Protein AF-W3ARI9-F1 (afdb_monomer_lite)

Structure (mmCIF, N/CA/C/O backbone):
data_AF-W3ARI9-F1
#
_entry.id   AF-W3ARI9-F1
#
loop_
_atom_site.group_PDB
_atom_site.id
_atom_site.type_symbol
_atom_site.label_atom_id
_atom_site.label_alt_id
_atom_site.label_comp_id
_atom_site.label_asym_id
_atom_site.label_entity_id
_atom_site.label_seq_id
_atom_site.pdbx_PDB_ins_code
_atom_site.Cartn_x
_atom_site.Cartn_y
_atom_site.Cartn_z
_atom_site.occupancy
_atom_site.B_iso_or_equiv
_atom_site.auth_seq_id
_atom_site.auth_comp_id
_atom_site.auth_asym_id
_atom_site.auth_atom_id
_atom_site.pdbx_PDB_model_num
ATOM 1 N N . MET A 1 1 ? -48.724 -21.964 29.833 1.00 49.19 1 MET A N 1
ATOM 2 C CA . MET A 1 1 ? -47.305 -21.614 29.591 1.00 49.19 1 MET A CA 1
ATOM 3 C C . MET A 1 1 ? -47.203 -20.133 29.260 1.00 49.19 1 MET A C 1
ATOM 5 O O . MET A 1 1 ? -47.644 -19.737 28.193 1.00 49.19 1 MET A O 1
ATOM 9 N N . GLY A 1 2 ? -46.684 -19.310 30.174 1.00 55.81 2 GLY A N 1
ATOM 10 C CA . GLY A 1 2 ? -46.464 -17.883 29.922 1.00 55.81 2 GLY A CA 1
ATOM 11 C C . GLY A 1 2 ? -44.997 -17.626 29.600 1.00 55.81 2 GLY A C 1
ATOM 12 O O . GLY A 1 2 ? -44.154 -17.733 30.485 1.00 55.81 2 GLY A O 1
ATOM 13 N N . LYS A 1 3 ? -44.682 -17.303 28.343 1.00 65.50 3 LYS A N 1
ATOM 14 C CA . LYS A 1 3 ? -43.374 -16.738 27.993 1.00 65.50 3 LYS A CA 1
ATOM 15 C C . LYS A 1 3 ? -43.346 -15.305 28.531 1.00 65.50 3 LYS A C 1
ATOM 17 O O . LYS A 1 3 ? -44.094 -14.465 28.040 1.00 65.50 3 LYS A O 1
ATOM 22 N N . LYS A 1 4 ? -42.531 -15.036 29.556 1.00 73.44 4 LYS A N 1
ATOM 23 C CA . LYS A 1 4 ? -42.250 -13.662 29.994 1.00 73.44 4 LYS A CA 1
ATOM 24 C C . LYS A 1 4 ? -41.503 -12.957 28.860 1.00 73.44 4 LYS A C 1
ATOM 26 O O . LYS A 1 4 ? -40.429 -13.405 28.467 1.00 73.44 4 LYS A O 1
ATOM 31 N N . GLY A 1 5 ? -42.122 -11.926 28.291 1.00 75.12 5 GLY A N 1
ATOM 32 C CA . GLY A 1 5 ? -41.474 -11.026 27.342 1.00 75.12 5 GLY A CA 1
ATOM 33 C C . GLY A 1 5 ? -40.482 -10.109 28.055 1.00 75.12 5 GLY A C 1
ATOM 34 O O . GLY A 1 5 ? -40.608 -9.871 29.255 1.00 75.12 5 GLY A O 1
ATOM 35 N N . PHE A 1 6 ? -39.502 -9.617 27.305 1.00 83.31 6 PHE A N 1
ATOM 36 C CA . PHE A 1 6 ? -38.506 -8.659 27.777 1.00 83.31 6 PHE A CA 1
ATOM 37 C C . PHE A 1 6 ? -39.183 -7.327 28.133 1.00 83.31 6 PHE A C 1
ATOM 39 O O . PHE A 1 6 ? -40.011 -6.836 27.360 1.00 83.31 6 PHE A O 1
ATOM 46 N N . THR A 1 7 ? -38.876 -6.747 29.293 1.00 90.44 7 THR A N 1
ATOM 47 C CA . THR A 1 7 ? -39.450 -5.457 29.693 1.00 90.44 7 THR A CA 1
ATOM 48 C C . THR A 1 7 ? -38.705 -4.299 29.028 1.00 90.44 7 THR A C 1
ATOM 50 O O . THR A 1 7 ? -37.516 -4.374 28.719 1.00 90.44 7 THR A O 1
ATOM 53 N N . VAL A 1 8 ? -39.399 -3.180 28.814 1.00 88.44 8 VAL A N 1
ATOM 54 C CA . VAL A 1 8 ? -38.801 -1.977 28.208 1.00 88.44 8 VAL A CA 1
ATOM 55 C C . VAL A 1 8 ? -37.647 -1.436 29.062 1.00 88.44 8 VAL A C 1
ATOM 57 O O . VAL A 1 8 ? -36.632 -1.014 28.518 1.00 88.44 8 VAL A O 1
ATOM 60 N N . GLY A 1 9 ? -37.756 -1.500 30.394 1.00 91.38 9 GLY A N 1
ATOM 61 C CA . GLY A 1 9 ? -36.693 -1.065 31.307 1.00 91.38 9 GLY A CA 1
ATOM 62 C C . GLY A 1 9 ? -35.415 -1.899 31.189 1.00 91.38 9 GLY A C 1
ATOM 63 O O . GLY A 1 9 ? -34.321 -1.337 31.160 1.00 91.38 9 GLY A O 1
ATOM 64 N N . GLU A 1 10 ? -35.550 -3.221 31.040 1.00 90.19 10 GLU A N 1
ATOM 65 C CA . GLU A 1 10 ? -34.415 -4.123 30.795 1.00 90.19 10 GLU A CA 1
ATOM 66 C C . GLU A 1 10 ? -33.718 -3.800 29.466 1.00 90.19 10 GLU A C 1
ATOM 68 O O . GLU A 1 10 ? -32.495 -3.864 29.379 1.00 90.19 10 GLU A O 1
ATOM 73 N N . LEU A 1 11 ? -34.463 -3.377 28.441 1.00 91.31 11 LEU A N 1
ATOM 74 C CA . LEU A 1 11 ? -33.874 -2.985 27.159 1.00 91.31 11 LEU A CA 1
ATOM 75 C C . LEU A 1 11 ? -33.157 -1.643 27.215 1.00 91.31 11 LEU A C 1
ATOM 77 O O . LEU A 1 11 ? -32.077 -1.498 26.644 1.00 91.31 11 LEU A O 1
ATOM 81 N N . LEU A 1 12 ? -33.727 -0.671 27.920 1.00 93.50 12 LEU A N 1
ATOM 82 C CA . LEU A 1 12 ? -33.168 0.675 27.988 1.00 93.50 12 LEU A CA 1
ATOM 83 C C . LEU A 1 12 ? -31.794 0.701 28.659 1.00 93.50 12 LEU A C 1
ATOM 85 O O . LEU A 1 12 ? -30.881 1.347 28.145 1.00 93.50 12 LEU A O 1
ATOM 89 N N . ILE A 1 13 ? -31.617 -0.034 29.760 1.00 93.88 13 ILE A N 1
ATOM 90 C CA . ILE A 1 13 ? -30.316 -0.089 30.438 1.00 93.88 13 ILE A CA 1
ATOM 91 C C . ILE A 1 13 ? -29.254 -0.777 29.569 1.00 93.88 13 ILE A C 1
ATOM 93 O O . ILE A 1 13 ? -28.108 -0.333 29.525 1.00 93.88 13 ILE A O 1
ATOM 97 N N . VAL A 1 14 ? -29.638 -1.807 28.810 1.00 94.69 14 VAL A N 1
ATOM 98 C CA . VAL A 1 14 ? -28.731 -2.517 27.897 1.00 94.69 14 VAL A CA 1
ATOM 99 C C . VAL A 1 14 ? -28.260 -1.593 26.776 1.00 94.69 14 VAL A C 1
ATOM 101 O O . VAL A 1 14 ? -27.059 -1.498 26.526 1.00 94.69 14 VAL A O 1
ATOM 104 N N . VAL A 1 15 ? -29.178 -0.863 26.137 1.00 95.12 15 VAL A N 1
ATOM 105 C CA . VAL A 1 15 ? -28.827 0.095 25.076 1.00 95.12 15 VAL A CA 1
ATOM 106 C C . VAL A 1 15 ? -27.947 1.221 25.620 1.00 95.12 15 VAL A C 1
ATOM 108 O O . VAL A 1 15 ? -26.981 1.605 24.960 1.00 95.12 15 VAL A O 1
ATOM 111 N N . ALA A 1 16 ? -28.217 1.707 26.836 1.00 96.25 16 ALA A N 1
ATOM 112 C CA . ALA A 1 16 ? -27.392 2.726 27.481 1.00 96.25 16 ALA A CA 1
ATOM 113 C C . ALA A 1 16 ? -25.943 2.248 27.694 1.00 96.25 16 ALA A C 1
ATOM 115 O O . ALA A 1 16 ? -25.002 2.959 27.340 1.00 96.25 16 ALA A O 1
ATOM 116 N N . ILE A 1 17 ? -25.749 1.026 28.203 1.00 97.06 17 ILE A N 1
ATOM 117 C CA . ILE A 1 17 ? -24.411 0.449 28.412 1.00 97.06 17 ILE A CA 1
ATOM 118 C C . ILE A 1 17 ? -23.695 0.223 27.072 1.00 97.06 17 ILE A C 1
ATOM 120 O O . ILE A 1 17 ? -22.527 0.592 26.931 1.00 97.06 17 ILE A O 1
ATOM 124 N N . ILE A 1 18 ? -24.386 -0.321 26.062 1.00 96.81 18 ILE A N 1
ATOM 125 C CA . ILE A 1 18 ? -23.820 -0.504 24.715 1.00 96.81 18 ILE A CA 1
ATOM 126 C C . ILE A 1 18 ? -23.390 0.846 24.125 1.00 96.81 18 ILE A C 1
ATOM 128 O O . ILE A 1 18 ? -22.310 0.934 23.545 1.00 96.81 18 ILE A O 1
ATOM 132 N N . GLY A 1 19 ? -24.177 1.908 24.319 1.00 97.44 19 GLY A N 1
ATOM 133 C CA . GLY A 1 19 ? -23.841 3.257 23.860 1.00 97.44 19 GLY A CA 1
ATOM 134 C C . GLY A 1 19 ? -22.501 3.760 24.407 1.00 97.44 19 GLY A C 1
ATOM 135 O O . GLY A 1 19 ? -21.667 4.248 23.642 1.00 97.44 19 GLY A O 1
ATOM 136 N N . VAL A 1 20 ? -22.249 3.570 25.707 1.00 96.94 20 VAL A N 1
ATOM 137 C CA . VAL A 1 20 ? -20.973 3.950 26.344 1.00 96.94 20 VAL A CA 1
ATOM 138 C C . VAL A 1 20 ? -19.806 3.144 25.766 1.00 96.94 20 VAL A C 1
ATOM 140 O O . VAL A 1 20 ? -18.775 3.716 25.407 1.00 96.94 20 VAL A O 1
ATOM 143 N N . LEU A 1 21 ? -19.973 1.826 25.613 1.00 97.38 21 LEU A N 1
ATOM 144 C CA . LEU A 1 21 ? -18.932 0.955 25.056 1.00 97.38 21 LEU A CA 1
ATOM 145 C C . LEU A 1 21 ? -18.595 1.319 23.604 1.00 97.38 21 LEU A C 1
ATOM 147 O O . LEU A 1 21 ? -17.419 1.401 23.236 1.00 97.38 21 LEU A O 1
ATOM 151 N N . VAL A 1 22 ? -19.612 1.576 22.780 1.00 96.94 22 VAL A N 1
ATOM 152 C CA . VAL A 1 22 ? -19.450 1.959 21.371 1.00 96.94 22 VAL A CA 1
ATOM 153 C C . VAL A 1 22 ? -18.735 3.307 21.245 1.00 96.94 22 VAL A C 1
ATOM 155 O O . VAL A 1 22 ? -17.838 3.436 20.409 1.00 96.94 22 VAL A O 1
ATOM 158 N N . SER A 1 23 ? -19.054 4.275 22.113 1.00 96.62 23 SER A N 1
ATOM 159 C CA . SER A 1 23 ? -18.421 5.602 22.120 1.00 96.62 23 SER A CA 1
ATOM 160 C C . SER A 1 23 ? -16.899 5.539 22.278 1.00 96.62 23 SER A C 1
ATOM 162 O O . SER A 1 23 ? -16.187 6.324 21.654 1.00 96.62 23 SER A O 1
ATOM 164 N N . VAL A 1 24 ? -16.385 4.614 23.096 1.00 96.25 24 VAL A N 1
ATOM 165 C CA . VAL A 1 24 ? -14.934 4.419 23.275 1.00 96.25 24 VAL A CA 1
ATOM 166 C C . VAL A 1 24 ? -14.351 3.531 22.172 1.00 96.25 24 VAL A C 1
ATOM 168 O O . VAL A 1 24 ? -13.239 3.764 21.698 1.00 96.25 24 VAL A O 1
ATOM 171 N N . SER A 1 25 ? -15.104 2.528 21.719 1.00 96.69 25 SER A N 1
ATOM 172 C CA . SER A 1 25 ? -14.604 1.513 20.785 1.00 96.69 25 SER A CA 1
ATOM 173 C C . SER A 1 25 ? -14.378 2.047 19.367 1.00 96.69 25 SER A C 1
ATOM 175 O O . SER A 1 25 ? -13.370 1.710 18.746 1.00 96.69 25 SER A O 1
ATOM 177 N N . ILE A 1 26 ? -15.267 2.902 18.848 1.00 96.25 26 ILE A N 1
ATOM 178 C CA . ILE A 1 26 ? -15.164 3.449 17.482 1.00 96.25 26 ILE A CA 1
ATOM 179 C C . ILE A 1 26 ? -13.835 4.192 17.235 1.00 96.25 26 ILE A C 1
ATOM 181 O O . ILE A 1 26 ? -13.137 3.835 16.278 1.00 96.25 26 ILE A O 1
ATOM 185 N N . PRO A 1 27 ? -13.432 5.195 18.044 1.00 95.69 27 PRO A N 1
ATOM 186 C CA . PRO A 1 27 ? -12.196 5.935 17.787 1.00 95.69 27 PRO A CA 1
ATOM 187 C C . PRO A 1 27 ? -10.946 5.056 17.926 1.00 95.69 27 PRO A C 1
ATOM 189 O O . PRO A 1 27 ? -10.019 5.179 17.121 1.00 95.69 27 PRO A O 1
ATOM 192 N N . VAL A 1 28 ? -10.930 4.129 18.892 1.00 96.94 28 VAL A N 1
ATOM 193 C CA . VAL A 1 28 ? -9.811 3.193 19.094 1.00 96.94 28 VAL A CA 1
ATOM 194 C C . VAL A 1 28 ? -9.660 2.264 17.892 1.00 96.94 28 VAL A C 1
ATOM 196 O O . VAL A 1 28 ? -8.566 2.148 17.333 1.00 96.94 28 VAL A O 1
ATOM 199 N N . PHE A 1 29 ? -10.759 1.655 17.445 1.00 96.06 29 PHE A N 1
ATOM 200 C CA . PHE A 1 29 ? -10.761 0.772 16.284 1.00 96.06 29 PHE A CA 1
ATOM 201 C C . PHE A 1 29 ? -10.346 1.514 15.008 1.00 96.06 29 PHE A C 1
ATOM 203 O O . PHE A 1 29 ? -9.517 1.020 14.244 1.00 96.06 29 PHE A O 1
ATOM 210 N N . ALA A 1 30 ? -10.847 2.735 14.794 1.00 95.62 30 ALA A N 1
ATOM 211 C CA . ALA A 1 30 ? -10.469 3.555 13.646 1.00 95.62 30 ALA A CA 1
ATOM 212 C C . ALA A 1 30 ? -8.964 3.885 13.636 1.00 95.62 30 ALA A C 1
ATOM 214 O O . ALA A 1 30 ? -8.318 3.802 12.587 1.00 95.62 30 ALA A O 1
ATOM 215 N N . ALA A 1 31 ? -8.378 4.211 14.793 1.00 95.38 31 ALA A N 1
ATOM 216 C CA . ALA A 1 31 ? -6.944 4.466 14.913 1.00 95.38 31 ALA A CA 1
ATOM 217 C C . ALA A 1 31 ? -6.104 3.203 14.651 1.00 95.38 31 ALA A C 1
ATOM 219 O O . ALA A 1 31 ? -5.095 3.268 13.943 1.00 95.38 31 ALA A O 1
ATOM 220 N N . GLN A 1 32 ? -6.523 2.048 15.179 1.00 96.69 32 GLN A N 1
ATOM 221 C CA . GLN A 1 32 ? -5.853 0.769 14.932 1.00 96.69 32 GLN A CA 1
ATOM 222 C C . GLN A 1 32 ? -5.943 0.351 13.462 1.00 96.69 32 GLN A C 1
ATOM 224 O O . GLN A 1 32 ? -4.926 -0.025 12.881 1.00 96.69 32 GLN A O 1
ATOM 229 N N . LYS A 1 33 ? -7.111 0.510 12.827 1.00 95.94 33 LYS A N 1
ATOM 230 C CA . LYS A 1 33 ? -7.308 0.246 11.396 1.00 95.94 33 LYS A CA 1
ATOM 231 C C . LYS A 1 33 ? -6.346 1.067 10.535 1.00 95.94 33 LYS A C 1
ATOM 233 O O . LYS A 1 33 ? -5.672 0.504 9.678 1.00 95.94 33 LYS A O 1
ATOM 238 N N . LYS A 1 34 ? -6.213 2.376 10.793 1.00 95.62 34 LYS A N 1
ATOM 239 C CA . LYS A 1 34 ? -5.260 3.240 10.067 1.00 95.62 34 LYS A CA 1
ATOM 240 C C . LYS A 1 34 ? -3.818 2.746 10.205 1.00 95.62 34 LYS A C 1
ATOM 242 O O . LYS A 1 34 ? -3.105 2.651 9.210 1.00 95.62 34 LYS A O 1
ATOM 247 N N . LYS A 1 35 ? -3.392 2.396 11.425 1.00 95.56 35 LYS A N 1
ATOM 248 C CA . LYS A 1 35 ? -2.041 1.862 11.678 1.00 95.56 35 LYS A CA 1
ATOM 249 C C . LYS A 1 35 ? -1.805 0.531 10.963 1.00 95.56 35 LYS A C 1
ATOM 251 O O . LYS A 1 35 ? -0.741 0.356 10.375 1.00 95.56 35 LYS A O 1
ATOM 256 N N . ALA A 1 36 ? -2.791 -0.367 10.982 1.00 96.62 36 ALA A N 1
ATOM 257 C CA . ALA A 1 36 ? -2.721 -1.649 10.290 1.00 96.62 36 ALA A CA 1
ATOM 258 C C . ALA A 1 36 ? -2.540 -1.455 8.779 1.00 96.62 36 ALA A C 1
ATOM 260 O O . ALA A 1 36 ? -1.630 -2.034 8.201 1.00 96.62 36 ALA A O 1
ATOM 261 N N . ILE A 1 37 ? -3.317 -0.561 8.163 1.00 96.56 37 ILE A N 1
ATOM 262 C CA . ILE A 1 37 ? -3.227 -0.285 6.722 1.00 96.56 37 ILE A CA 1
ATOM 263 C C . ILE A 1 37 ? -1.857 0.286 6.340 1.00 96.56 37 ILE A C 1
ATOM 265 O O . ILE A 1 37 ? -1.244 -0.175 5.379 1.00 96.56 37 ILE A O 1
ATOM 269 N N . ILE A 1 38 ? -1.325 1.234 7.120 1.00 95.56 38 ILE A N 1
ATOM 270 C CA . ILE A 1 38 ? 0.025 1.775 6.891 1.00 95.56 38 ILE A CA 1
ATOM 271 C C . ILE A 1 38 ? 1.079 0.664 6.997 1.00 95.56 38 ILE A C 1
ATOM 273 O O . ILE A 1 38 ? 1.993 0.603 6.175 1.00 95.56 38 ILE A O 1
ATOM 277 N N . ALA A 1 39 ? 0.971 -0.213 7.999 1.00 96.00 39 ALA A N 1
ATOM 278 C CA . ALA A 1 39 ? 1.894 -1.330 8.172 1.00 96.00 39 ALA A CA 1
ATOM 279 C C . ALA A 1 39 ? 1.820 -2.320 6.997 1.00 96.00 39 ALA A C 1
ATOM 281 O O . ALA A 1 39 ? 2.864 -2.716 6.478 1.00 96.00 39 ALA A O 1
ATOM 282 N N . THR A 1 40 ? 0.611 -2.650 6.535 1.00 96.31 40 THR A N 1
ATOM 283 C CA . THR A 1 40 ? 0.370 -3.499 5.361 1.00 96.31 40 THR A CA 1
ATOM 284 C C . THR A 1 40 ? 0.986 -2.895 4.105 1.00 96.31 40 THR A C 1
ATOM 286 O O . THR A 1 40 ? 1.804 -3.545 3.461 1.00 96.31 40 THR A O 1
ATOM 289 N N . ASN A 1 41 ? 0.691 -1.632 3.788 1.00 95.69 41 ASN A N 1
ATOM 290 C CA . ASN A 1 41 ? 1.251 -0.981 2.603 1.00 95.69 41 ASN A CA 1
ATOM 291 C C . ASN A 1 41 ? 2.782 -0.923 2.657 1.00 95.69 41 ASN A C 1
ATOM 293 O O . ASN A 1 41 ? 3.441 -1.197 1.659 1.00 95.69 41 ASN A O 1
ATOM 297 N N . LYS A 1 42 ? 3.376 -0.639 3.824 1.00 94.88 42 LYS A N 1
ATOM 298 C CA . LYS A 1 42 ? 4.837 -0.675 4.001 1.00 94.88 42 LYS A CA 1
ATOM 299 C C . LYS A 1 42 ? 5.424 -2.068 3.781 1.00 94.88 42 LYS A C 1
ATOM 301 O O . LYS A 1 42 ? 6.496 -2.174 3.190 1.00 94.88 42 LYS A O 1
ATOM 306 N N . ALA A 1 43 ? 4.762 -3.121 4.258 1.00 95.62 43 ALA A N 1
ATOM 307 C CA . ALA A 1 43 ? 5.195 -4.495 4.021 1.00 95.62 43 ALA A CA 1
ATOM 308 C C . ALA A 1 43 ? 5.142 -4.837 2.524 1.00 95.62 43 ALA A C 1
ATOM 310 O O . ALA A 1 43 ? 6.131 -5.320 1.975 1.00 95.62 43 ALA A O 1
ATOM 311 N N . ASN A 1 44 ? 4.049 -4.470 1.853 1.00 96.00 44 ASN A N 1
ATOM 312 C CA . ASN A 1 44 ? 3.880 -4.661 0.413 1.00 96.00 44 ASN A CA 1
ATOM 313 C C . ASN A 1 44 ? 4.927 -3.885 -0.393 1.00 96.00 44 ASN A C 1
ATOM 315 O O . ASN A 1 44 ? 5.520 -4.438 -1.309 1.00 96.00 44 ASN A O 1
ATOM 319 N N . ILE A 1 45 ? 5.230 -2.637 -0.014 1.00 93.31 45 ILE A N 1
ATOM 320 C CA . ILE A 1 45 ? 6.308 -1.853 -0.632 1.00 93.31 45 ILE A CA 1
ATOM 321 C C . ILE A 1 45 ? 7.654 -2.562 -0.483 1.00 93.31 45 ILE A C 1
ATOM 323 O O . ILE A 1 45 ? 8.419 -2.605 -1.438 1.00 93.31 45 ILE A O 1
ATOM 327 N N . ARG A 1 46 ? 7.977 -3.120 0.691 1.00 93.25 46 ARG A N 1
ATOM 328 C CA . ARG A 1 46 ? 9.245 -3.849 0.883 1.00 93.25 46 ARG A CA 1
ATOM 329 C C . ARG A 1 46 ? 9.329 -5.077 -0.022 1.00 93.25 46 ARG A C 1
ATOM 331 O O . ARG A 1 46 ? 10.369 -5.280 -0.641 1.00 93.25 46 ARG A O 1
ATOM 338 N N . ALA A 1 47 ? 8.244 -5.846 -0.125 1.00 94.06 47 ALA A N 1
ATOM 339 C CA . ALA A 1 47 ? 8.163 -6.994 -1.027 1.00 94.06 47 ALA A CA 1
ATOM 340 C C . ALA A 1 47 ? 8.327 -6.564 -2.495 1.00 94.06 47 ALA A C 1
ATOM 342 O O . ALA A 1 47 ? 9.165 -7.108 -3.210 1.00 94.06 47 ALA A O 1
ATOM 343 N N . ALA A 1 48 ? 7.611 -5.515 -2.904 1.00 92.62 48 ALA A N 1
ATOM 344 C CA . ALA A 1 48 ? 7.688 -4.924 -4.233 1.00 92.62 48 ALA A CA 1
ATOM 345 C C . ALA A 1 48 ? 9.106 -4.424 -4.565 1.00 92.62 48 ALA A C 1
ATOM 347 O O . ALA A 1 48 ? 9.625 -4.719 -5.637 1.00 92.62 48 ALA A O 1
ATOM 348 N N . LYS A 1 49 ? 9.773 -3.720 -3.638 1.00 89.94 49 LYS A N 1
ATOM 349 C CA . LYS A 1 49 ? 11.157 -3.248 -3.815 1.00 89.94 49 LYS A CA 1
ATOM 350 C C . LYS A 1 49 ? 12.130 -4.398 -4.043 1.00 89.94 49 LYS A C 1
ATOM 352 O O . LYS A 1 49 ? 12.944 -4.318 -4.957 1.00 89.94 49 LYS A O 1
ATOM 357 N N . ALA A 1 50 ? 12.044 -5.445 -3.222 1.00 90.44 50 ALA A N 1
ATOM 358 C CA . ALA A 1 50 ? 12.902 -6.617 -3.357 1.00 90.44 50 ALA A CA 1
ATOM 359 C C . ALA A 1 50 ? 12.675 -7.308 -4.706 1.00 90.44 50 ALA A C 1
ATOM 361 O O . ALA A 1 50 ? 13.630 -7.551 -5.440 1.00 90.44 50 ALA A O 1
ATOM 362 N N . ALA A 1 51 ? 11.410 -7.534 -5.068 1.00 88.94 51 ALA A N 1
ATOM 363 C CA . ALA A 1 51 ? 11.054 -8.140 -6.340 1.00 88.94 51 ALA A CA 1
ATOM 364 C C . ALA A 1 51 ? 11.563 -7.299 -7.523 1.00 88.94 51 ALA A C 1
ATOM 366 O O . ALA A 1 51 ? 12.175 -7.838 -8.438 1.00 88.94 51 ALA A O 1
ATOM 367 N N . GLY A 1 52 ? 11.343 -5.979 -7.508 1.00 85.75 52 GLY A N 1
ATOM 368 C CA . GLY A 1 52 ? 11.748 -5.090 -8.599 1.00 85.75 52 GLY A CA 1
ATOM 369 C C . GLY A 1 52 ? 13.265 -5.019 -8.768 1.00 85.75 52 GLY A C 1
ATOM 370 O O . GLY A 1 52 ? 13.757 -5.033 -9.892 1.00 85.75 52 GLY A O 1
ATOM 371 N N . ALA A 1 53 ? 14.015 -4.999 -7.662 1.00 83.94 53 ALA A N 1
ATOM 372 C CA . ALA A 1 53 ? 15.476 -5.033 -7.701 1.00 83.94 53 ALA A CA 1
ATOM 373 C C . ALA A 1 53 ? 16.009 -6.342 -8.300 1.00 83.94 53 ALA A C 1
ATOM 375 O O . ALA A 1 53 ? 16.971 -6.318 -9.061 1.00 83.94 53 ALA A O 1
ATOM 376 N N . MET A 1 54 ? 15.374 -7.475 -7.982 1.00 84.31 54 MET A N 1
ATOM 377 C CA . MET A 1 54 ? 15.712 -8.767 -8.583 1.00 84.31 54 MET A CA 1
ATOM 378 C C . MET A 1 54 ? 15.371 -8.795 -10.076 1.00 84.31 54 MET A C 1
ATOM 380 O O . MET A 1 54 ? 16.213 -9.170 -10.884 1.00 84.31 54 MET A O 1
ATOM 384 N N . ALA A 1 55 ? 14.172 -8.333 -10.443 1.00 82.62 55 ALA A N 1
ATOM 385 C CA . ALA A 1 55 ? 13.710 -8.286 -11.828 1.00 82.62 55 ALA A CA 1
ATOM 386 C C . ALA A 1 55 ? 14.566 -7.369 -12.716 1.00 82.62 55 ALA A C 1
ATOM 388 O O . ALA A 1 55 ? 14.697 -7.618 -13.905 1.00 82.62 55 ALA A O 1
ATOM 389 N N . TYR A 1 56 ? 15.199 -6.333 -12.159 1.00 79.44 56 TYR A N 1
ATOM 390 C CA . TYR A 1 56 ? 16.110 -5.467 -12.916 1.00 79.44 56 TYR A CA 1
ATOM 391 C C . TYR A 1 56 ? 17.325 -6.212 -13.494 1.00 79.44 56 TYR A C 1
ATOM 393 O O . TYR A 1 56 ? 17.825 -5.843 -14.555 1.00 79.44 56 TYR A O 1
ATOM 401 N N . TYR A 1 57 ? 17.790 -7.268 -12.822 1.00 78.06 57 TYR A N 1
ATOM 402 C CA . TYR A 1 57 ? 18.889 -8.108 -13.305 1.00 78.06 57 TYR A CA 1
ATOM 403 C C . TYR A 1 57 ? 18.432 -9.258 -14.203 1.00 78.06 57 TYR A C 1
ATOM 405 O O . TYR A 1 57 ? 19.271 -9.945 -14.786 1.00 78.06 57 TYR A O 1
ATOM 413 N N . ASP A 1 58 ? 17.124 -9.470 -14.315 1.00 77.19 58 ASP A N 1
ATOM 414 C CA . ASP A 1 58 ? 16.553 -10.532 -15.123 1.00 77.19 58 ASP A CA 1
ATOM 415 C C . ASP A 1 58 ? 16.437 -10.070 -16.592 1.00 77.19 58 ASP A C 1
ATOM 417 O O . ASP A 1 58 ? 15.760 -9.073 -16.883 1.00 77.19 58 ASP A O 1
ATOM 421 N N . PRO A 1 59 ? 17.100 -10.757 -17.543 1.00 68.25 59 PRO A N 1
ATOM 422 C CA . PRO A 1 59 ? 17.052 -10.388 -18.954 1.00 68.25 59 PRO A CA 1
ATOM 423 C C . PRO A 1 59 ? 15.634 -10.440 -19.540 1.00 68.25 59 PRO A C 1
ATOM 425 O O . PRO A 1 59 ? 15.342 -9.647 -20.438 1.00 68.25 59 PRO A O 1
ATOM 428 N N . ASP A 1 60 ? 14.745 -11.287 -19.014 1.00 68.12 60 ASP A N 1
ATOM 429 C CA . ASP A 1 60 ? 13.365 -11.421 -19.496 1.00 68.12 60 ASP A CA 1
ATOM 430 C C . ASP A 1 60 ? 12.509 -10.200 -19.107 1.00 68.12 60 ASP A C 1
ATOM 432 O O . ASP A 1 60 ? 11.574 -9.804 -19.815 1.00 68.12 60 ASP A O 1
ATOM 436 N N . PHE A 1 61 ? 12.868 -9.537 -18.003 1.00 62.44 61 PHE A N 1
ATOM 437 C CA . PHE A 1 61 ? 12.237 -8.306 -17.519 1.00 62.44 61 PHE A CA 1
ATOM 438 C C . PHE A 1 61 ? 12.818 -7.023 -18.138 1.00 62.44 61 PHE A C 1
ATOM 440 O O . PHE A 1 61 ? 12.222 -5.951 -18.026 1.00 62.44 61 PHE A O 1
ATOM 447 N N . LYS A 1 62 ? 13.931 -7.110 -18.878 1.00 59.03 62 LYS A N 1
ATOM 448 C CA . LYS A 1 62 ? 14.586 -5.965 -19.542 1.00 59.03 62 LYS A CA 1
ATOM 449 C C . LYS A 1 62 ? 13.834 -5.451 -20.784 1.00 59.03 62 LYS A C 1
ATOM 451 O O . LYS A 1 62 ? 14.266 -4.506 -21.447 1.00 59.03 62 LYS A O 1
ATOM 456 N N . THR A 1 63 ? 12.699 -6.055 -21.125 1.00 51.56 63 THR A N 1
ATOM 457 C CA . THR A 1 63 ? 12.017 -5.853 -22.407 1.00 51.56 63 THR A CA 1
ATOM 458 C C . THR A 1 63 ? 11.126 -4.605 -22.424 1.00 51.56 63 THR A C 1
ATOM 460 O O . THR A 1 63 ? 9.901 -4.688 -22.518 1.00 51.56 63 THR A O 1
ATOM 463 N N . ILE A 1 64 ? 11.732 -3.414 -22.393 1.00 52.88 64 ILE A N 1
ATOM 464 C CA . ILE A 1 64 ? 11.042 -2.204 -22.853 1.00 52.88 64 ILE A CA 1
ATOM 465 C C . ILE A 1 64 ? 11.150 -2.154 -24.379 1.00 52.88 64 ILE A C 1
ATOM 467 O O . ILE A 1 64 ? 12.245 -2.062 -24.936 1.00 52.88 64 ILE A O 1
ATOM 471 N N . VAL A 1 65 ? 10.007 -2.223 -25.066 1.00 45.12 65 VAL A N 1
ATOM 472 C CA . VAL A 1 65 ? 9.937 -2.220 -26.534 1.00 45.12 65 VAL A CA 1
ATOM 473 C C . VAL A 1 65 ? 10.582 -0.935 -27.074 1.00 45.12 65 VAL A C 1
ATOM 475 O O . VAL A 1 65 ? 9.990 0.144 -27.020 1.00 45.12 65 VAL A O 1
ATOM 478 N N . GLY A 1 66 ? 11.807 -1.071 -27.593 1.00 46.16 66 GLY A N 1
ATOM 479 C CA . GLY A 1 66 ? 12.540 -0.025 -28.311 1.00 46.16 66 GLY A CA 1
ATOM 480 C C . GLY A 1 66 ? 13.711 0.633 -27.575 1.00 46.16 66 GLY A C 1
ATOM 481 O O . GLY A 1 66 ? 14.272 1.578 -28.122 1.00 46.16 66 GLY A O 1
ATOM 482 N N . ALA A 1 67 ? 14.108 0.171 -26.384 1.00 50.59 67 ALA A N 1
ATOM 483 C CA . ALA A 1 67 ? 15.247 0.747 -25.665 1.00 50.59 67 ALA A CA 1
ATOM 484 C C . ALA A 1 67 ? 16.314 -0.314 -25.371 1.00 50.59 67 ALA A C 1
ATOM 486 O O . ALA A 1 67 ? 16.162 -1.143 -24.482 1.00 50.59 67 ALA A O 1
ATOM 487 N N . THR A 1 68 ? 17.411 -0.286 -26.122 1.00 47.72 68 THR A N 1
ATOM 488 C CA . THR A 1 68 ? 18.545 -1.203 -25.940 1.00 47.72 68 THR A CA 1
ATOM 489 C C . THR A 1 68 ? 19.442 -0.833 -24.752 1.00 47.72 68 THR A C 1
ATOM 491 O O . THR A 1 68 ? 20.212 -1.679 -24.316 1.00 47.72 68 THR A O 1
ATOM 494 N N . ASN A 1 69 ? 19.313 0.379 -24.187 1.00 50.72 69 ASN A N 1
ATOM 495 C CA . ASN A 1 69 ? 20.144 0.896 -23.089 1.00 50.72 69 ASN A CA 1
ATOM 496 C C . ASN A 1 69 ? 19.375 1.899 -22.207 1.00 50.72 69 ASN A C 1
ATOM 498 O O . ASN A 1 69 ? 19.640 3.099 -22.251 1.00 50.72 69 ASN A O 1
ATOM 502 N N . LEU A 1 70 ? 18.394 1.443 -21.428 1.00 57.72 70 LEU A N 1
ATOM 503 C CA . LEU A 1 70 ? 17.933 2.246 -20.295 1.00 57.72 70 LEU A CA 1
ATOM 504 C C . LEU A 1 70 ? 18.603 1.708 -19.042 1.00 57.72 70 LEU A C 1
ATOM 506 O O . LEU A 1 70 ? 18.378 0.562 -18.666 1.00 57.72 70 LEU A O 1
ATOM 510 N N . ASN A 1 71 ? 19.372 2.563 -18.372 1.00 64.50 71 ASN A N 1
ATOM 511 C CA . ASN A 1 71 ? 19.897 2.317 -17.025 1.00 64.50 71 ASN A CA 1
ATOM 512 C C . ASN A 1 71 ? 18.773 2.369 -15.972 1.00 64.50 71 ASN A C 1
ATOM 514 O O . ASN A 1 71 ? 19.020 2.666 -14.807 1.00 64.50 71 ASN A O 1
ATOM 518 N N . HIS A 1 72 ? 17.518 2.185 -16.393 1.00 71.75 72 HIS A N 1
ATOM 519 C CA . HIS A 1 72 ? 16.354 2.142 -15.538 1.00 71.75 72 HIS A CA 1
ATOM 520 C C . HIS A 1 72 ? 15.231 1.283 -16.128 1.00 71.75 72 HIS A C 1
ATOM 522 O O . HIS A 1 72 ? 15.070 1.177 -17.344 1.00 71.75 72 HIS A O 1
ATOM 528 N N . ALA A 1 73 ? 14.405 0.729 -15.251 1.00 76.25 73 ALA A N 1
ATOM 529 C CA . ALA A 1 73 ? 13.211 -0.034 -15.555 1.00 76.25 73 ALA A CA 1
ATOM 530 C C . ALA A 1 73 ? 12.059 0.400 -14.643 1.00 76.25 73 ALA A C 1
ATOM 532 O O . ALA A 1 73 ? 12.257 0.875 -13.522 1.00 76.25 73 ALA A O 1
ATOM 533 N N . TYR A 1 74 ? 10.840 0.210 -15.135 1.00 79.69 74 TYR A N 1
ATOM 534 C CA . TYR A 1 74 ? 9.623 0.399 -14.361 1.00 79.69 74 TYR A CA 1
ATOM 535 C C . TYR A 1 74 ? 8.916 -0.951 -14.240 1.00 79.69 74 TYR A C 1
ATOM 537 O O . TYR A 1 74 ? 8.823 -1.691 -15.219 1.00 79.69 74 TYR A O 1
ATOM 545 N N . PHE A 1 75 ? 8.363 -1.238 -13.065 1.00 84.00 75 PHE A N 1
ATOM 546 C CA . PHE A 1 75 ? 7.589 -2.448 -12.804 1.00 84.00 75 PHE A CA 1
ATOM 547 C C . PHE A 1 75 ? 6.272 -2.120 -12.107 1.00 84.00 75 PHE A C 1
ATOM 549 O O . PHE A 1 75 ? 6.151 -1.116 -11.397 1.00 84.00 75 PHE A O 1
ATOM 556 N N . LYS A 1 76 ? 5.286 -3.000 -12.284 1.00 88.69 76 LYS A N 1
ATOM 557 C CA . LYS A 1 76 ? 4.036 -2.988 -11.522 1.00 88.69 76 LYS A CA 1
ATOM 558 C C . LYS A 1 76 ? 3.980 -4.248 -10.668 1.00 88.69 76 LYS A C 1
ATOM 560 O O . LYS A 1 76 ? 4.051 -5.346 -11.203 1.00 88.69 76 LYS A O 1
ATOM 565 N N . TYR A 1 77 ? 3.836 -4.089 -9.362 1.00 91.56 77 TYR A N 1
ATOM 566 C CA . TYR A 1 77 ? 3.647 -5.191 -8.427 1.00 91.56 77 TYR A CA 1
ATOM 567 C C . TYR A 1 77 ? 2.173 -5.300 -8.047 1.00 91.56 77 TYR A C 1
ATOM 569 O O . TYR A 1 77 ? 1.603 -4.327 -7.549 1.00 91.56 77 TYR A O 1
ATOM 577 N N . ASP A 1 78 ? 1.563 -6.461 -8.276 1.00 93.12 78 ASP A N 1
ATOM 578 C CA . ASP A 1 78 ? 0.215 -6.773 -7.800 1.00 93.12 78 ASP A CA 1
ATOM 579 C C . ASP A 1 78 ? 0.289 -7.246 -6.345 1.00 93.12 78 ASP A C 1
ATOM 581 O O . ASP A 1 78 ? 0.902 -8.267 -6.031 1.00 93.12 78 ASP A O 1
ATOM 585 N N . VAL A 1 79 ? -0.344 -6.493 -5.444 1.00 93.75 79 VAL A N 1
ATOM 586 C CA . VAL A 1 79 ? -0.312 -6.763 -4.002 1.00 93.75 79 VAL A CA 1
ATOM 587 C C . VAL A 1 79 ? -1.078 -8.034 -3.631 1.00 93.75 79 VAL A C 1
ATOM 589 O O . VAL A 1 79 ? -0.711 -8.707 -2.670 1.00 93.75 79 VAL A O 1
ATOM 592 N N . LYS A 1 80 ? -2.142 -8.372 -4.366 1.00 92.75 80 LYS A N 1
ATOM 593 C CA . LYS A 1 80 ? -2.984 -9.541 -4.077 1.00 92.75 80 LYS A CA 1
ATOM 594 C C . LYS A 1 80 ? -2.350 -10.816 -4.611 1.00 92.75 80 LYS A C 1
ATOM 596 O O . LYS A 1 80 ? -2.348 -11.826 -3.914 1.00 92.75 80 LYS A O 1
ATOM 601 N N . ALA A 1 81 ? -1.829 -10.766 -5.834 1.00 91.69 81 ALA A N 1
ATOM 602 C CA . ALA A 1 81 ? -1.176 -11.905 -6.469 1.00 91.69 81 ALA A CA 1
ATOM 603 C C . ALA A 1 81 ? 0.266 -12.103 -5.980 1.00 91.69 81 ALA A C 1
ATOM 605 O O . ALA A 1 81 ? 0.800 -13.203 -6.085 1.00 91.69 81 ALA A O 1
ATOM 606 N N . GLY A 1 82 ? 0.908 -11.051 -5.464 1.00 91.19 82 GLY A N 1
ATOM 607 C CA . GLY A 1 82 ? 2.305 -11.087 -5.037 1.00 91.19 82 GLY A CA 1
ATOM 608 C C . GLY A 1 82 ? 3.292 -11.204 -6.201 1.00 91.19 82 GLY A C 1
ATOM 609 O O . GLY A 1 82 ? 4.405 -11.693 -6.011 1.00 91.19 82 GLY A O 1
ATOM 610 N N . THR A 1 83 ? 2.890 -10.787 -7.403 1.00 89.50 83 THR A N 1
ATOM 611 C CA . THR A 1 83 ? 3.657 -10.961 -8.643 1.00 89.50 83 THR A CA 1
ATOM 612 C C . THR A 1 83 ? 4.063 -9.624 -9.247 1.00 89.50 83 THR A C 1
ATOM 614 O O . THR A 1 83 ? 3.421 -8.593 -9.035 1.00 89.50 83 THR A O 1
ATOM 617 N N . LEU A 1 84 ? 5.160 -9.646 -10.004 1.00 86.06 84 LEU A N 1
ATOM 618 C CA . LEU A 1 84 ? 5.571 -8.527 -10.839 1.00 86.06 84 LEU A CA 1
ATOM 619 C C . LEU A 1 84 ? 5.055 -8.701 -12.257 1.00 86.06 84 LEU A C 1
ATOM 621 O O . LEU A 1 84 ? 5.210 -9.755 -12.866 1.00 86.06 84 LEU A O 1
ATOM 625 N N . GLU A 1 85 ? 4.536 -7.614 -12.803 1.00 80.75 85 GLU A N 1
ATOM 626 C CA . GLU A 1 85 ? 4.204 -7.500 -14.208 1.00 80.75 85 GLU A CA 1
ATOM 627 C C . GLU A 1 85 ? 5.191 -6.571 -14.913 1.00 80.75 85 GLU A C 1
ATOM 629 O O . GLU A 1 85 ? 5.445 -5.436 -14.481 1.00 80.75 85 GLU A O 1
ATOM 634 N N . ASN A 1 86 ? 5.703 -7.063 -16.042 1.00 66.81 86 ASN A N 1
ATOM 635 C CA . ASN A 1 86 ? 6.447 -6.260 -16.994 1.00 66.81 86 ASN A CA 1
ATOM 636 C C . ASN A 1 86 ? 5.554 -5.203 -17.627 1.00 66.81 86 ASN A C 1
ATOM 638 O O . ASN A 1 86 ? 4.389 -5.434 -17.954 1.00 66.81 86 ASN A O 1
ATOM 642 N N . ILE A 1 87 ? 6.140 -4.038 -17.863 1.00 64.50 87 ILE A N 1
ATOM 643 C CA . ILE A 1 87 ? 5.455 -2.957 -18.548 1.00 64.50 87 ILE A CA 1
ATOM 644 C C . ILE A 1 87 ? 5.795 -3.023 -20.033 1.00 64.50 87 ILE A C 1
ATOM 646 O O . ILE A 1 87 ? 6.809 -2.495 -20.484 1.00 64.50 87 ILE A O 1
ATOM 650 N N . THR A 1 88 ? 4.929 -3.664 -20.811 1.00 58.28 88 THR A N 1
ATOM 651 C CA . THR A 1 88 ? 5.113 -3.787 -22.261 1.00 58.28 88 THR A CA 1
ATOM 652 C C . THR A 1 88 ? 4.415 -2.636 -22.999 1.00 58.28 88 THR A C 1
ATOM 654 O O . THR A 1 88 ? 3.214 -2.415 -22.839 1.00 58.28 88 THR A O 1
ATOM 657 N N . GLY A 1 89 ? 5.152 -1.877 -23.820 1.00 60.66 89 GLY A N 1
ATOM 658 C CA . GLY A 1 89 ? 4.609 -0.773 -24.628 1.00 60.66 89 GLY A CA 1
ATOM 659 C C . GLY A 1 89 ? 5.657 0.265 -25.063 1.00 60.66 89 GLY A C 1
ATOM 660 O O . GLY A 1 89 ? 6.845 0.110 -24.806 1.00 60.66 89 GLY A O 1
ATOM 661 N N . SER A 1 90 ? 5.219 1.347 -25.720 1.00 59.34 90 SER A N 1
ATOM 662 C CA . SER A 1 90 ? 6.092 2.458 -26.143 1.00 59.34 90 SER A CA 1
ATOM 663 C C . SER A 1 90 ? 6.392 3.417 -24.981 1.00 59.34 90 SER A C 1
ATOM 665 O O . SER A 1 90 ? 5.465 3.917 -24.331 1.00 59.34 90 SER A O 1
ATOM 667 N N . LEU A 1 91 ? 7.680 3.718 -24.770 1.00 56.62 91 LEU A N 1
ATOM 668 C CA . LEU A 1 91 ? 8.236 4.547 -23.688 1.00 56.62 91 LEU A CA 1
ATOM 669 C C . LEU A 1 91 ? 7.411 5.799 -23.340 1.00 56.62 91 LEU A C 1
ATOM 671 O O . LEU A 1 91 ? 7.042 6.007 -22.185 1.00 56.62 91 LEU A O 1
ATOM 675 N N . GLY A 1 92 ? 7.063 6.619 -24.337 1.00 57.75 92 GLY A N 1
ATOM 676 C CA . GLY A 1 92 ? 6.387 7.907 -24.118 1.00 57.75 92 GLY A CA 1
ATOM 677 C C . GLY A 1 92 ? 4.905 7.813 -23.720 1.00 57.75 92 GLY A C 1
ATOM 678 O O . GLY A 1 92 ? 4.335 8.782 -23.206 1.00 57.75 92 GLY A O 1
ATOM 679 N N . LYS A 1 93 ? 4.263 6.661 -23.952 1.00 63.09 93 LYS A N 1
ATOM 680 C CA . LYS A 1 93 ? 2.889 6.372 -23.497 1.00 63.09 93 LYS A CA 1
ATOM 681 C C . LYS A 1 93 ? 2.896 5.676 -22.137 1.00 63.09 93 LYS A C 1
ATOM 683 O O . LYS A 1 93 ? 2.034 5.962 -21.310 1.00 63.09 93 LYS A O 1
ATOM 688 N N . ILE A 1 94 ? 3.887 4.814 -21.907 1.00 64.75 94 ILE A N 1
ATOM 689 C CA . ILE A 1 94 ? 4.116 4.150 -20.624 1.00 64.75 94 ILE A CA 1
ATOM 690 C C . ILE A 1 94 ? 4.384 5.183 -19.534 1.00 64.75 94 ILE A C 1
ATOM 692 O O . ILE A 1 94 ? 3.649 5.220 -18.557 1.00 64.75 94 ILE A O 1
ATOM 696 N N . HIS A 1 95 ? 5.371 6.060 -19.716 1.00 64.00 95 HIS A N 1
ATOM 697 C CA . HIS A 1 95 ? 5.824 6.954 -18.650 1.00 64.00 95 HIS A CA 1
ATOM 698 C C . HIS A 1 95 ? 4.675 7.772 -18.036 1.00 64.00 95 HIS A C 1
ATOM 700 O O . HIS A 1 95 ? 4.451 7.726 -16.831 1.00 64.00 95 HIS A O 1
ATOM 706 N N . ARG A 1 96 ? 3.853 8.424 -18.872 1.00 68.88 96 ARG A N 1
ATOM 707 C CA . ARG A 1 96 ? 2.684 9.193 -18.405 1.00 68.88 96 ARG A CA 1
ATOM 708 C C . ARG A 1 96 ? 1.615 8.324 -17.747 1.00 68.88 96 ARG A C 1
ATOM 710 O O . ARG A 1 96 ? 1.178 8.633 -16.646 1.00 68.88 96 ARG A O 1
ATOM 717 N N . ARG A 1 97 ? 1.226 7.213 -18.385 1.00 74.12 97 ARG A N 1
ATOM 718 C CA . ARG A 1 97 ? 0.191 6.318 -17.844 1.00 74.12 97 ARG A CA 1
ATOM 719 C C . ARG A 1 97 ? 0.588 5.770 -16.474 1.00 74.12 97 ARG A C 1
ATOM 721 O O . ARG A 1 97 ? -0.255 5.663 -15.591 1.00 74.12 97 ARG A O 1
ATOM 728 N N . TYR A 1 98 ? 1.854 5.408 -16.306 1.00 75.81 98 TYR A N 1
ATOM 729 C CA . TYR A 1 98 ? 2.353 4.829 -15.067 1.00 75.81 98 TYR A CA 1
ATOM 730 C C . TYR A 1 98 ? 2.517 5.868 -13.967 1.00 75.81 98 TYR A C 1
ATOM 732 O O . TYR A 1 98 ? 2.207 5.545 -12.828 1.00 75.81 98 TYR A O 1
ATOM 740 N N . HIS A 1 99 ? 2.860 7.115 -14.293 1.00 77.06 99 HIS A N 1
ATOM 741 C CA . HIS A 1 99 ? 2.779 8.216 -13.328 1.00 77.06 99 HIS A CA 1
ATOM 742 C C . HIS A 1 99 ? 1.364 8.454 -12.827 1.00 77.06 99 HIS A C 1
ATOM 744 O O . HIS A 1 99 ? 1.153 8.560 -11.622 1.00 77.06 99 HIS A O 1
ATOM 750 N N . ASP A 1 100 ? 0.378 8.468 -13.723 1.00 82.31 100 ASP A N 1
ATOM 751 C CA . ASP A 1 100 ? -1.020 8.666 -13.333 1.00 82.31 100 ASP A CA 1
ATOM 752 C C . ASP A 1 100 ? -1.533 7.521 -12.448 1.00 82.31 100 ASP A C 1
ATOM 754 O O . ASP A 1 100 ? -2.260 7.745 -11.478 1.00 82.31 100 ASP A O 1
ATOM 758 N N . LEU A 1 101 ? -1.152 6.279 -12.755 1.00 85.62 101 LEU A N 1
ATOM 759 C CA . LEU A 1 101 ? -1.533 5.115 -11.955 1.00 85.62 101 LEU A CA 1
ATOM 760 C C . LEU A 1 101 ? -0.794 5.067 -10.609 1.00 85.62 101 LEU A C 1
ATOM 762 O O . LEU A 1 101 ? -1.425 4.845 -9.577 1.00 85.62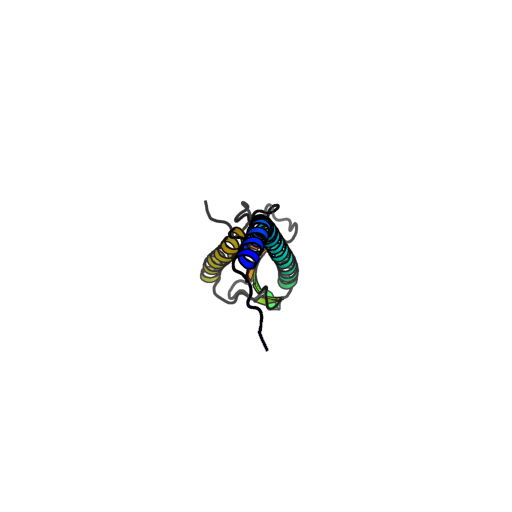 101 LEU A O 1
ATOM 766 N N . ALA A 1 102 ? 0.512 5.339 -10.602 1.00 85.88 102 ALA A N 1
ATOM 767 C CA . ALA A 1 102 ? 1.331 5.478 -9.400 1.00 85.88 102 ALA A CA 1
ATOM 768 C C . ALA A 1 102 ? 0.792 6.566 -8.466 1.00 85.88 102 ALA A C 1
ATOM 770 O O . ALA A 1 102 ? 0.731 6.386 -7.245 1.00 85.88 102 ALA A O 1
ATOM 771 N N . ARG A 1 103 ? 0.328 7.676 -9.045 1.00 85.75 103 ARG A N 1
ATOM 772 C CA . ARG A 1 103 ? -0.340 8.755 -8.325 1.00 85.75 103 ARG A CA 1
ATOM 773 C C . ARG A 1 103 ? -1.634 8.282 -7.675 1.00 85.75 103 ARG A C 1
ATOM 775 O O . ARG A 1 103 ? -1.814 8.529 -6.487 1.00 85.75 103 ARG A O 1
ATOM 782 N N . LYS A 1 104 ? -2.500 7.577 -8.408 1.00 88.75 104 LYS A N 1
ATOM 783 C CA . LYS A 1 104 ? -3.760 7.045 -7.861 1.00 88.75 104 LYS A CA 1
ATOM 784 C C . LYS A 1 104 ? -3.520 6.100 -6.685 1.00 88.75 104 LYS A C 1
ATOM 786 O O . LYS A 1 104 ? -4.177 6.230 -5.656 1.00 88.75 104 LYS A O 1
ATOM 791 N N . GLU A 1 105 ? -2.554 5.190 -6.798 1.00 90.50 105 GLU A N 1
ATOM 792 C CA . GLU A 1 105 ? -2.212 4.285 -5.689 1.00 90.50 105 GLU A CA 1
ATOM 793 C C . GLU A 1 105 ? -1.601 5.038 -4.499 1.00 90.50 105 GLU A C 1
ATOM 795 O O . GLU A 1 105 ? -1.875 4.712 -3.343 1.00 90.50 105 GLU A O 1
ATOM 800 N N . SER A 1 106 ? -0.842 6.106 -4.757 1.00 89.31 106 SER A N 1
ATOM 801 C CA . SER A 1 106 ? -0.332 6.983 -3.699 1.00 89.31 106 SER A CA 1
ATOM 802 C C . SER A 1 106 ? -1.436 7.788 -3.009 1.00 89.31 106 SER A C 1
ATOM 804 O O . SER A 1 106 ? -1.383 8.000 -1.800 1.00 89.31 106 SER A O 1
ATOM 806 N N . GLU A 1 107 ? -2.459 8.216 -3.745 1.00 89.44 107 GLU A N 1
ATOM 807 C CA . GLU A 1 107 ? -3.641 8.888 -3.198 1.00 89.44 107 GLU A CA 1
ATOM 808 C C . GLU A 1 107 ? -4.480 7.933 -2.333 1.00 89.44 107 GLU A C 1
ATOM 810 O O . GLU A 1 107 ? -4.835 8.299 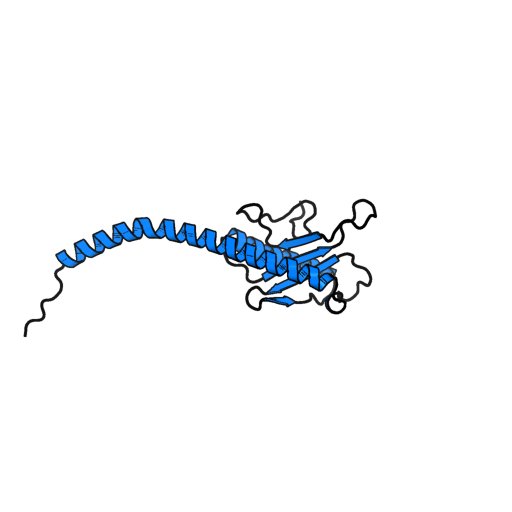-1.212 1.00 89.44 107 GLU A O 1
ATOM 815 N N . LYS A 1 108 ? -4.690 6.680 -2.765 1.00 92.06 108 LYS A N 1
ATOM 816 C CA . LYS A 1 108 ? -5.291 5.626 -1.919 1.00 92.06 108 LYS A CA 1
ATOM 817 C C . LYS A 1 108 ? -4.529 5.464 -0.601 1.00 92.06 108 LYS A C 1
ATOM 819 O O . LYS A 1 108 ? -5.112 5.499 0.482 1.00 92.06 108 LYS A O 1
ATOM 824 N N . ALA A 1 109 ? -3.203 5.368 -0.678 1.00 91.44 109 ALA A N 1
ATOM 825 C CA . ALA A 1 109 ? -2.348 5.231 0.496 1.00 91.44 109 ALA A CA 1
ATOM 826 C C . ALA A 1 109 ? -2.458 6.427 1.463 1.00 91.44 109 ALA A C 1
ATOM 828 O O . ALA A 1 109 ? -2.430 6.240 2.683 1.00 91.44 109 ALA A O 1
ATOM 829 N N . ARG A 1 110 ? -2.609 7.653 0.933 1.00 90.56 110 ARG A N 1
ATOM 830 C CA . ARG A 1 110 ? -2.851 8.881 1.719 1.00 90.56 110 ARG A CA 1
ATOM 831 C C . ARG A 1 110 ? -4.212 8.879 2.405 1.00 90.56 110 ARG A C 1
ATOM 833 O O . ARG A 1 110 ? -4.326 9.397 3.513 1.00 90.56 110 ARG A O 1
ATOM 840 N N . ASN A 1 111 ? -5.209 8.264 1.780 1.00 93.31 111 ASN A N 1
ATOM 841 C CA . ASN A 1 111 ? -6.557 8.120 2.324 1.00 93.31 111 ASN A CA 1
ATOM 842 C C . ASN A 1 111 ? -6.696 6.939 3.301 1.00 93.31 111 ASN A C 1
ATOM 844 O O . ASN A 1 111 ? -7.802 6.622 3.733 1.00 93.31 111 ASN A O 1
ATOM 848 N N . TYR A 1 112 ? -5.579 6.325 3.712 1.00 92.94 112 TYR A N 1
ATOM 849 C CA . TYR A 1 112 ? -5.550 5.136 4.566 1.00 92.94 112 TYR A CA 1
ATOM 850 C C . TYR A 1 112 ? -6.298 3.953 3.948 1.00 92.94 112 TYR A C 1
ATOM 852 O O . TYR A 1 112 ? -7.008 3.231 4.647 1.00 92.94 112 TYR A O 1
ATOM 860 N N . GLU A 1 113 ? -6.112 3.739 2.650 1.00 95.00 113 GLU A N 1
ATOM 861 C CA . GLU A 1 113 ? -6.570 2.552 1.934 1.00 95.00 113 GLU A CA 1
ATOM 862 C C . GLU A 1 113 ? -5.384 1.637 1.598 1.00 95.00 113 GLU A C 1
ATOM 864 O O . GLU A 1 113 ? -4.236 2.081 1.477 1.00 95.00 113 GLU A O 1
ATOM 869 N N . VAL A 1 114 ? -5.653 0.334 1.489 1.00 93.62 114 VAL A N 1
ATOM 870 C CA . VAL A 1 114 ? -4.641 -0.642 1.067 1.00 93.62 114 VAL A CA 1
ATOM 871 C C . VAL A 1 114 ? -4.443 -0.501 -0.439 1.00 93.62 114 VAL A C 1
ATOM 873 O O . VAL A 1 114 ? -5.422 -0.505 -1.184 1.00 93.62 114 VAL A O 1
ATOM 876 N N . CYS A 1 115 ? -3.197 -0.360 -0.887 1.00 92.75 115 CYS A N 1
ATOM 877 C CA . CYS A 1 115 ? -2.900 -0.264 -2.316 1.00 92.75 115 CYS A CA 1
ATOM 878 C C . CYS A 1 115 ? -3.154 -1.605 -3.002 1.00 92.75 115 CYS A C 1
ATOM 880 O O . CYS A 1 115 ? -2.785 -2.654 -2.470 1.00 92.75 115 CYS A O 1
ATOM 882 N N . ASP A 1 116 ? -3.734 -1.562 -4.199 1.00 94.50 116 ASP A N 1
ATOM 883 C CA . ASP A 1 116 ? -3.879 -2.759 -5.033 1.00 94.50 116 ASP A CA 1
ATOM 884 C C . ASP A 1 116 ? -2.576 -3.035 -5.793 1.00 94.50 116 ASP A C 1
ATOM 886 O O . ASP A 1 116 ? -2.209 -4.189 -6.011 1.00 94.50 116 ASP A O 1
ATOM 890 N N . TYR A 1 117 ? -1.855 -1.968 -6.153 1.00 92.44 117 TYR A N 1
ATOM 891 C CA . TYR A 1 117 ? -0.602 -2.054 -6.892 1.00 92.44 117 TYR A CA 1
ATOM 892 C C . TYR A 1 117 ? 0.484 -1.193 -6.257 1.00 92.44 117 TYR A C 1
ATOM 894 O O . TYR A 1 117 ? 0.215 -0.097 -5.765 1.00 92.44 117 TYR A O 1
ATOM 902 N N . ILE A 1 118 ? 1.727 -1.667 -6.330 1.00 91.81 118 ILE A N 1
ATOM 903 C CA . ILE A 1 118 ? 2.914 -0.859 -6.040 1.00 91.81 118 ILE A CA 1
ATOM 904 C C . ILE A 1 118 ? 3.675 -0.653 -7.344 1.00 91.81 118 ILE A C 1
ATOM 906 O O . ILE A 1 118 ? 4.062 -1.612 -8.011 1.00 91.81 118 ILE A O 1
ATOM 910 N N . TYR A 1 119 ? 3.900 0.604 -7.703 1.00 88.31 119 TYR A N 1
ATOM 911 C CA . TYR A 1 119 ? 4.716 0.950 -8.860 1.00 88.31 119 TYR A CA 1
ATOM 912 C C . TYR A 1 119 ? 6.157 1.112 -8.417 1.00 88.31 119 TYR A C 1
ATOM 914 O O . TYR A 1 119 ? 6.425 1.767 -7.411 1.00 88.31 119 TYR A O 1
ATOM 922 N N . ILE A 1 120 ? 7.070 0.480 -9.143 1.00 86.81 120 ILE A N 1
ATOM 923 C CA . ILE A 1 120 ? 8.489 0.440 -8.808 1.00 86.81 120 ILE A CA 1
ATOM 924 C C . ILE A 1 120 ? 9.259 1.050 -9.966 1.00 86.81 120 ILE A C 1
ATOM 926 O O . ILE A 1 120 ? 8.990 0.753 -11.128 1.00 86.81 120 ILE A O 1
ATOM 930 N N . TYR A 1 121 ? 10.221 1.890 -9.634 1.00 81.94 121 TYR A N 1
ATOM 931 C CA . TYR A 1 121 ? 11.252 2.350 -10.539 1.00 81.94 121 TYR A CA 1
ATOM 932 C C . TYR A 1 121 ? 12.580 1.841 -10.013 1.00 81.94 121 TYR A C 1
ATOM 934 O O . TYR A 1 121 ? 12.882 1.979 -8.827 1.00 81.94 121 TYR A O 1
ATOM 942 N N . VAL A 1 122 ? 13.362 1.247 -10.897 1.00 80.94 122 VAL A N 1
ATOM 943 C CA . VAL A 1 122 ? 14.709 0.787 -10.597 1.00 80.94 122 VAL A CA 1
ATOM 944 C C . VAL A 1 122 ? 15.633 1.453 -11.586 1.00 80.94 1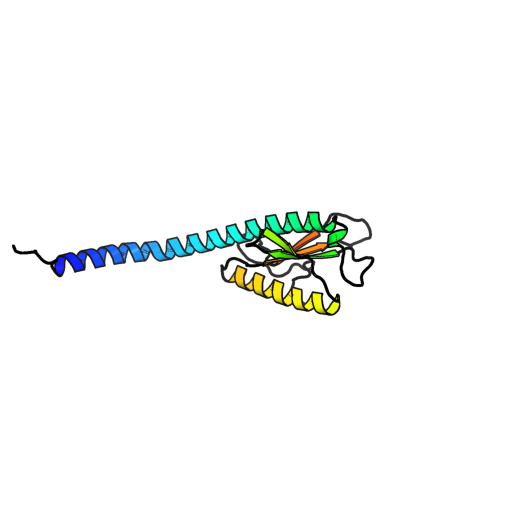22 VAL A C 1
ATOM 946 O O . VAL A 1 122 ? 15.377 1.356 -12.776 1.00 80.94 122 VAL A O 1
ATOM 949 N N . GLY A 1 123 ? 16.687 2.118 -11.134 1.00 74.19 123 GLY A N 1
ATOM 950 C CA . GLY A 1 123 ? 17.686 2.655 -12.047 1.00 74.19 123 GLY A CA 1
ATOM 951 C C . GLY A 1 123 ? 19.016 2.969 -11.386 1.00 74.19 123 GLY A C 1
ATOM 952 O O . GLY A 1 123 ? 19.122 3.076 -10.163 1.00 74.19 123 GLY A O 1
ATOM 953 N N . GLU A 1 124 ? 20.044 3.112 -12.205 1.00 65.56 124 GLU A N 1
ATOM 954 C CA . GLU A 1 124 ? 21.366 3.560 -11.779 1.00 65.56 124 GLU A CA 1
ATOM 955 C C . GLU A 1 124 ? 21.341 5.083 -11.591 1.00 65.56 124 GLU A C 1
ATOM 957 O O . GLU A 1 124 ? 20.819 5.816 -12.435 1.00 65.56 124 GLU A O 1
ATOM 962 N N . SER A 1 125 ? 21.870 5.579 -10.467 1.00 54.12 125 SER A N 1
ATOM 963 C CA . SER A 1 125 ? 22.030 7.025 -10.276 1.00 54.12 125 SER A CA 1
ATOM 964 C C . SER A 1 125 ? 23.233 7.510 -11.067 1.00 54.12 125 SER A C 1
ATOM 966 O O . SER A 1 125 ? 24.364 7.158 -10.744 1.00 54.12 125 SER A O 1
ATOM 968 N N . ASP A 1 126 ? 23.005 8.383 -12.044 1.00 54.41 126 ASP A N 1
ATOM 969 C CA . ASP A 1 126 ? 24.069 9.207 -12.603 1.00 54.41 126 ASP A CA 1
ATOM 970 C C . ASP A 1 126 ? 24.103 10.551 -11.874 1.00 54.41 126 ASP A C 1
ATOM 972 O O . ASP A 1 126 ? 23.182 11.365 -11.973 1.00 54.41 126 ASP A O 1
ATOM 976 N N . LYS A 1 127 ? 25.177 10.799 -11.126 1.00 50.47 127 LYS A N 1
ATOM 977 C CA . LYS A 1 127 ? 25.563 12.176 -10.797 1.00 50.47 127 LYS A CA 1
ATOM 978 C C . LYS A 1 127 ? 26.986 12.524 -11.220 1.00 50.47 127 LYS A C 1
ATOM 980 O O . LYS A 1 127 ? 27.379 13.652 -10.937 1.00 50.47 127 LYS A O 1
ATOM 985 N N . LYS A 1 128 ? 27.744 11.609 -11.855 1.00 51.62 128 LYS A N 1
ATOM 986 C CA . LYS A 1 128 ? 29.164 11.797 -12.252 1.00 51.62 128 LYS A CA 1
ATOM 987 C C . LYS A 1 128 ? 29.846 10.549 -12.862 1.00 51.62 128 LYS A C 1
ATOM 989 O O . LYS A 1 128 ? 31.063 10.433 -12.770 1.00 51.62 128 LYS A O 1
ATOM 994 N N . GLY A 1 129 ? 29.120 9.614 -13.482 1.00 48.16 129 GLY A N 1
ATOM 995 C CA . GLY A 1 129 ? 29.762 8.509 -14.222 1.00 48.16 129 GLY A CA 1
ATOM 996 C C . GLY A 1 129 ? 30.485 7.426 -13.396 1.00 48.16 129 GLY A C 1
ATOM 997 O O . GLY A 1 129 ? 31.212 6.620 -13.971 1.00 48.16 129 GLY A O 1
ATOM 998 N N . THR A 1 130 ? 30.274 7.350 -12.081 1.00 49.19 130 THR A N 1
ATOM 999 C CA . THR A 1 130 ? 30.575 6.153 -11.275 1.00 49.19 130 THR A CA 1
ATOM 1000 C C . THR A 1 130 ? 29.263 5.496 -10.871 1.00 49.19 130 THR A C 1
ATOM 1002 O O . THR A 1 130 ? 28.418 6.131 -10.245 1.00 49.19 130 THR A O 1
ATOM 1005 N N . VAL A 1 131 ? 29.074 4.235 -11.269 1.00 55.00 131 VAL A N 1
ATOM 1006 C CA . VAL A 1 131 ? 27.883 3.431 -10.959 1.00 55.00 131 VAL A CA 1
ATOM 1007 C C . VAL A 1 131 ? 27.852 3.168 -9.451 1.00 55.00 131 VAL A C 1
ATOM 1009 O O . VAL A 1 131 ? 28.441 2.208 -8.962 1.00 55.00 131 VAL A O 1
ATOM 1012 N N . GLU A 1 132 ? 27.201 4.047 -8.694 1.00 52.34 132 GLU A N 1
ATOM 1013 C CA . GLU A 1 132 ? 27.040 3.913 -7.246 1.00 52.34 132 GLU A CA 1
ATOM 1014 C C . GLU A 1 132 ? 25.586 3.549 -6.920 1.00 52.34 132 GLU A C 1
ATOM 1016 O O . GLU A 1 132 ? 24.705 4.401 -6.847 1.00 52.34 132 GLU A O 1
ATOM 1021 N N . ALA A 1 133 ? 25.368 2.247 -6.713 1.00 58.97 133 ALA A N 1
ATOM 1022 C CA . ALA A 1 133 ? 24.155 1.603 -6.202 1.00 58.97 133 ALA A CA 1
ATOM 1023 C C . ALA A 1 133 ? 22.862 1.711 -7.046 1.00 58.97 133 ALA A C 1
ATOM 1025 O O . ALA A 1 133 ? 22.505 2.739 -7.623 1.00 58.97 133 ALA A O 1
ATOM 1026 N N . ILE A 1 134 ? 22.102 0.610 -7.061 1.00 67.88 134 ILE A N 1
ATOM 1027 C CA . ILE A 1 134 ? 20.745 0.584 -7.612 1.00 67.88 134 ILE A CA 1
ATOM 1028 C C . ILE A 1 134 ? 19.845 1.473 -6.757 1.00 67.88 134 ILE A C 1
ATOM 1030 O O . ILE A 1 134 ? 19.744 1.284 -5.543 1.00 67.88 134 ILE A O 1
ATOM 1034 N N . ASN A 1 135 ? 19.118 2.379 -7.401 1.00 76.00 135 ASN A N 1
ATOM 1035 C CA . ASN A 1 135 ? 18.093 3.177 -6.748 1.00 76.00 135 ASN A CA 1
ATOM 1036 C C . ASN A 1 135 ? 16.735 2.552 -7.026 1.00 76.00 135 ASN A C 1
ATOM 1038 O O . ASN A 1 135 ? 16.278 2.520 -8.167 1.00 76.00 135 ASN A O 1
ATOM 1042 N N . VAL A 1 136 ? 16.114 2.032 -5.965 1.00 82.38 136 VAL A N 1
ATOM 1043 C CA . VAL A 1 136 ? 14.772 1.448 -6.011 1.00 82.38 136 VAL A CA 1
ATOM 1044 C C . VAL A 1 136 ? 13.783 2.403 -5.361 1.00 82.38 136 VAL A C 1
ATOM 1046 O O . VAL A 1 136 ? 13.689 2.535 -4.130 1.00 82.38 136 VAL A O 1
ATOM 1049 N N . GLU A 1 137 ? 13.006 3.040 -6.217 1.00 84.88 137 GLU A N 1
ATOM 1050 C CA . GLU A 1 137 ? 11.965 3.986 -5.860 1.00 84.88 137 GLU A CA 1
ATOM 1051 C C . GLU A 1 137 ? 10.591 3.340 -6.023 1.00 84.88 137 GLU A C 1
ATOM 1053 O O . GLU A 1 137 ? 10.391 2.473 -6.873 1.00 84.88 137 GLU A O 1
ATOM 1058 N N . THR A 1 138 ? 9.633 3.726 -5.181 1.00 87.38 138 THR A N 1
ATOM 1059 C CA . THR A 1 138 ? 8.272 3.182 -5.240 1.00 87.38 138 THR A CA 1
ATOM 1060 C C . THR A 1 138 ? 7.224 4.263 -5.114 1.00 87.38 138 THR A C 1
ATOM 1062 O O . THR A 1 138 ? 7.444 5.292 -4.478 1.00 87.38 138 THR A O 1
ATOM 1065 N N . ALA A 1 139 ? 6.049 3.979 -5.656 1.00 88.31 139 ALA A N 1
ATOM 1066 C CA . ALA A 1 139 ? 4.831 4.721 -5.410 1.00 88.31 139 ALA A CA 1
ATOM 1067 C C . ALA A 1 139 ? 3.731 3.740 -4.951 1.00 88.31 139 ALA A C 1
ATOM 1069 O O . ALA A 1 139 ? 3.414 2.803 -5.692 1.00 88.31 139 ALA A O 1
ATOM 1070 N N . PRO A 1 140 ? 3.156 3.925 -3.746 1.00 90.00 140 PRO A N 1
ATOM 1071 C CA . PRO A 1 140 ? 3.509 4.943 -2.749 1.00 90.00 140 PRO A CA 1
ATOM 1072 C C . PRO A 1 140 ? 4.912 4.790 -2.142 1.00 90.00 140 PRO A C 1
ATOM 1074 O O . PRO A 1 140 ? 5.509 3.710 -2.114 1.00 90.00 140 PRO A O 1
ATOM 1077 N N . TYR A 1 141 ? 5.401 5.891 -1.574 1.00 86.94 141 TYR A N 1
ATOM 1078 C CA . TYR A 1 141 ? 6.568 5.932 -0.701 1.00 86.94 141 TYR A CA 1
ATOM 1079 C C . TYR A 1 141 ?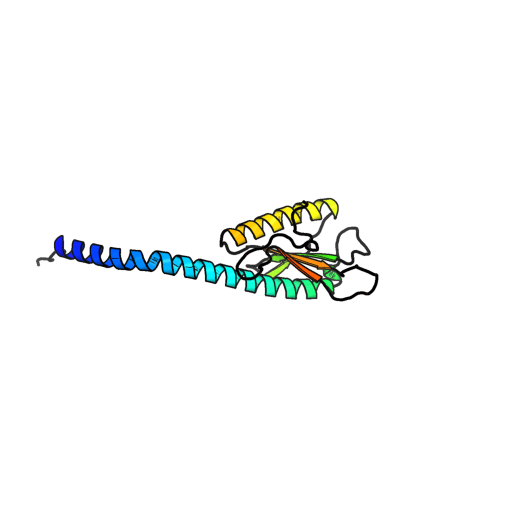 6.164 6.516 0.654 1.00 86.94 141 TYR A C 1
ATOM 1081 O O . TYR A 1 141 ? 5.482 7.536 0.709 1.00 86.94 141 TYR A O 1
ATOM 1089 N N . TYR A 1 142 ? 6.566 5.865 1.748 1.00 87.69 142 TYR A N 1
ATOM 1090 C CA . TYR A 1 142 ? 6.297 6.345 3.103 1.00 87.69 142 TYR A CA 1
ATOM 1091 C C . TYR A 1 142 ? 7.560 6.925 3.733 1.00 87.69 142 TYR A C 1
ATOM 1093 O O . TYR A 1 142 ? 8.580 6.243 3.815 1.00 87.69 142 TYR A O 1
ATOM 1101 N N . GLU A 1 143 ? 7.445 8.129 4.281 1.00 86.38 143 GLU A N 1
ATOM 1102 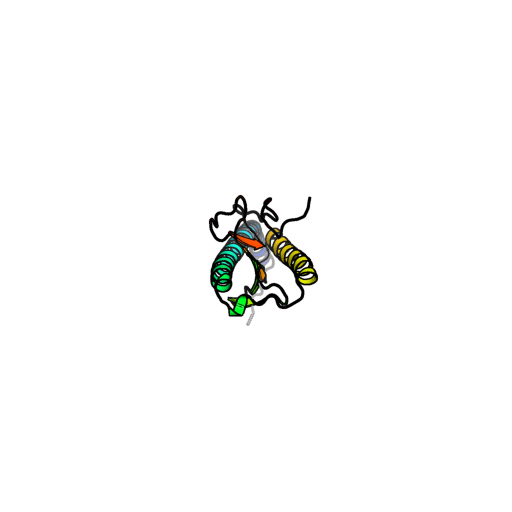C CA . GLU A 1 143 ? 8.412 8.707 5.209 1.00 86.38 143 GLU A CA 1
ATOM 1103 C C . GLU A 1 143 ? 7.749 8.779 6.587 1.00 86.38 143 GLU A C 1
ATOM 1105 O O . GLU A 1 143 ? 6.721 9.433 6.780 1.00 86.38 143 GLU A O 1
ATOM 1110 N N . GLY A 1 144 ? 8.263 8.009 7.547 1.00 88.12 144 GLY A N 1
ATOM 1111 C CA . GLY A 1 144 ? 7.523 7.769 8.784 1.00 88.12 144 GLY A CA 1
ATOM 1112 C C . GLY A 1 144 ? 6.166 7.127 8.476 1.00 88.12 144 GLY A C 1
ATOM 1113 O O . GLY A 1 144 ? 6.119 6.063 7.864 1.00 88.12 144 GLY A O 1
ATOM 1114 N N . ASN A 1 145 ? 5.061 7.741 8.906 1.00 87.81 145 ASN A N 1
ATOM 1115 C CA . ASN A 1 145 ? 3.689 7.264 8.659 1.00 87.81 145 ASN A CA 1
ATOM 1116 C C . ASN A 1 145 ? 2.943 8.064 7.583 1.00 87.81 145 ASN A C 1
ATOM 1118 O O . ASN A 1 145 ? 1.746 7.856 7.391 1.00 87.81 145 ASN A O 1
ATOM 1122 N N . GLU A 1 146 ? 3.641 8.950 6.880 1.00 86.69 146 GLU A N 1
ATOM 1123 C CA . GLU A 1 146 ? 3.065 9.773 5.827 1.00 86.69 146 GLU A CA 1
ATOM 1124 C C . GLU A 1 146 ? 3.509 9.279 4.461 1.00 86.69 146 GLU A C 1
ATOM 1126 O O . GLU A 1 146 ? 4.666 8.911 4.267 1.00 86.69 146 GLU A O 1
ATOM 1131 N N . VAL A 1 147 ? 2.591 9.307 3.500 1.00 86.75 147 VAL A N 1
ATOM 1132 C CA . VAL A 1 147 ? 2.931 9.057 2.102 1.00 86.75 147 VAL A CA 1
ATOM 1133 C C . VAL A 1 147 ? 3.528 10.333 1.525 1.00 86.75 147 VAL A C 1
ATOM 1135 O O . VAL A 1 147 ? 2.865 11.372 1.492 1.00 86.75 147 VAL A O 1
ATOM 1138 N N . LYS A 1 148 ? 4.767 10.255 1.045 1.00 78.94 148 LYS A N 1
ATOM 1139 C CA . LYS A 1 148 ? 5.400 11.316 0.263 1.00 78.94 148 LYS A CA 1
ATOM 1140 C C . LYS A 1 148 ? 5.296 10.950 -1.212 1.00 78.94 148 LYS A C 1
ATOM 1142 O O . LYS A 1 148 ? 5.474 9.796 -1.591 1.00 78.94 148 LYS A O 1
ATOM 1147 N N . MET A 1 149 ? 4.981 11.942 -2.037 1.00 60.03 149 MET A N 1
ATOM 1148 C CA . MET A 1 149 ? 4.738 11.729 -3.465 1.00 60.03 149 MET A CA 1
ATOM 1149 C C . MET A 1 149 ? 5.956 12.052 -4.332 1.00 60.03 149 MET A C 1
ATOM 1151 O O . MET A 1 149 ? 5.925 11.731 -5.504 1.00 60.03 149 MET A O 1
ATOM 1155 N N . SER A 1 150 ? 7.013 12.679 -3.800 1.00 57.00 150 SER A N 1
ATOM 1156 C CA . SER A 1 150 ? 8.190 13.063 -4.587 1.00 57.00 150 SER A CA 1
ATOM 1157 C C . SER A 1 150 ? 9.401 13.341 -3.696 1.00 57.00 150 SER A C 1
ATOM 1159 O O . SER A 1 150 ? 9.279 14.030 -2.683 1.00 57.00 150 SER A O 1
ATOM 1161 N N . THR A 1 151 ? 10.569 12.848 -4.097 1.00 55.69 151 THR A N 1
ATOM 1162 C CA . THR A 1 151 ? 11.859 13.489 -3.808 1.00 55.69 151 THR A CA 1
ATOM 1163 C C . THR A 1 151 ? 12.353 14.101 -5.122 1.00 55.69 151 THR A C 1
ATOM 1165 O O . THR A 1 151 ? 11.864 13.732 -6.186 1.00 55.69 151 THR A O 1
ATOM 1168 N N . ALA A 1 152 ? 13.341 15.002 -5.099 1.00 52.91 152 ALA A N 1
ATOM 1169 C CA . ALA A 1 152 ? 13.908 15.573 -6.332 1.00 52.91 152 ALA A CA 1
ATOM 1170 C C . ALA A 1 152 ? 14.463 14.517 -7.322 1.00 52.91 152 ALA A C 1
ATOM 1172 O O . ALA A 1 152 ? 14.756 14.857 -8.465 1.00 52.91 152 ALA A O 1
ATOM 1173 N N . THR A 1 153 ? 14.602 13.262 -6.879 1.00 55.88 153 THR A N 1
ATOM 1174 C CA . THR A 1 153 ? 15.088 12.113 -7.651 1.00 55.88 153 THR A CA 1
ATOM 1175 C C . THR A 1 153 ? 13.979 11.096 -7.968 1.00 55.88 153 THR A C 1
ATOM 1177 O O . THR A 1 153 ? 14.189 10.242 -8.824 1.00 55.88 153 THR A O 1
ATOM 1180 N N . ASN A 1 154 ? 12.794 11.200 -7.345 1.00 64.38 154 ASN A N 1
ATOM 1181 C CA . ASN A 1 154 ? 11.712 10.238 -7.547 1.00 64.38 154 ASN A CA 1
ATOM 1182 C C . ASN A 1 154 ? 10.999 10.488 -8.874 1.00 64.38 154 ASN A C 1
ATOM 1184 O O . ASN A 1 154 ? 10.322 11.515 -9.011 1.00 64.38 154 ASN A O 1
ATOM 1188 N N . PRO A 1 155 ? 11.064 9.548 -9.833 1.00 65.19 155 PRO A N 1
ATOM 1189 C CA . PRO A 1 155 ? 10.417 9.741 -11.117 1.00 65.19 155 PRO A CA 1
ATOM 1190 C C . PRO A 1 155 ? 8.896 9.816 -10.990 1.00 65.19 155 PRO A C 1
ATOM 1192 O O . PRO A 1 155 ? 8.285 10.486 -11.807 1.00 65.19 155 PRO A O 1
ATOM 1195 N N . PHE A 1 156 ? 8.284 9.208 -9.966 1.00 71.00 156 PHE A N 1
ATOM 1196 C CA . PHE A 1 156 ? 6.834 9.247 -9.719 1.00 71.00 156 PHE A CA 1
ATOM 1197 C C . PHE A 1 156 ? 6.334 10.569 -9.106 1.00 71.00 156 PHE A C 1
ATOM 1199 O O . PHE A 1 156 ? 5.147 10.704 -8.796 1.00 71.00 156 PHE A O 1
ATOM 1206 N N . GLY A 1 157 ? 7.234 11.537 -8.912 1.00 61.03 157 GLY A N 1
ATOM 1207 C CA . GLY A 1 157 ? 6.929 12.853 -8.374 1.00 61.03 157 GLY A CA 1
ATOM 1208 C C . GLY A 1 157 ? 6.132 13.757 -9.305 1.00 61.03 157 GLY A C 1
ATOM 1209 O O . GLY A 1 157 ? 6.180 13.643 -10.526 1.00 61.03 157 GLY A O 1
ATOM 1210 N N . TRP A 1 158 ? 5.406 14.717 -8.725 1.00 48.75 158 TRP A N 1
ATOM 1211 C CA . TRP A 1 158 ? 4.842 15.819 -9.505 1.00 48.75 158 TRP A CA 1
ATOM 1212 C C . TRP A 1 158 ? 5.977 16.702 -10.028 1.00 48.75 158 TRP A C 1
ATOM 1214 O O . TRP A 1 158 ? 6.854 17.095 -9.254 1.00 48.75 158 TRP A O 1
ATOM 1224 N N . SER A 1 159 ? 5.940 17.04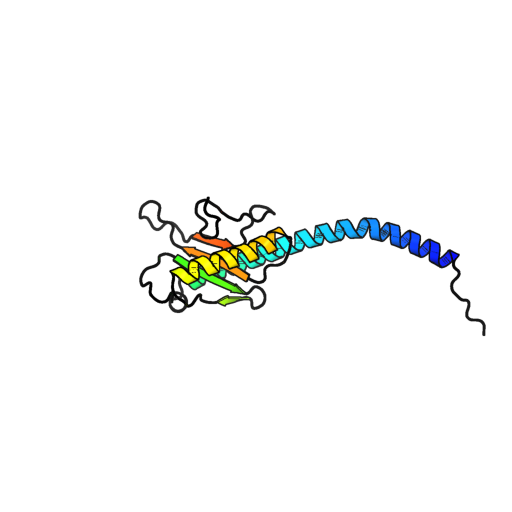6 -11.320 1.00 47.12 159 SER A N 1
ATOM 1225 C CA . SER A 1 159 ? 6.692 18.206 -11.806 1.00 47.12 159 SER A CA 1
ATOM 1226 C C . SER A 1 159 ? 6.254 19.415 -10.987 1.00 47.12 159 SER A C 1
ATOM 1228 O O . SER A 1 159 ? 5.052 19.601 -10.771 1.00 47.12 159 SER A O 1
ATOM 1230 N N . LYS A 1 160 ? 7.225 20.201 -10.514 1.00 42.09 160 LYS A N 1
ATOM 1231 C CA . LYS A 1 160 ? 6.943 21.569 -10.073 1.00 42.09 160 LYS A CA 1
ATOM 1232 C C . LYS A 1 160 ? 6.278 22.355 -11.199 1.00 42.09 160 LYS A C 1
ATOM 1234 O O . LYS A 1 160 ? 6.552 22.017 -12.378 1.00 42.09 160 LYS A O 1
#

Sequence (160 aa):
MGKKGFTVGELLIVVAIIGVLVSVSIPVFAAQKKKAIIATNKANIRAAKAAGAMAYYDPDFKTIVGATNLNHAYFKYDVKAGTLENITGSLGKIHRRYHDLARKESEKARNYEVCDYIYIYVGESDKKGTVEAINVETAPYYEGNEVKMSTATNPFGWSK

Radius of gyration: 23.9 Å; chains: 1; bounding box: 78×43×60 Å

pLDDT: mean 79.38, std 16.33, range [42.09, 97.44]

Foldseek 3Di:
DDDDDDDPVNVVVVVVVVVVVCVVCVVVVVVVLLVVQLVLQVVLLVLVLVQVVVLVPPPVLVDAPPDPDDQKAKWKAFSVVSDIDRDYDHPVVSLVVLLVVLVVQLVCLQVSHHGRIKMWMWGFDDPDPDRDDIDIAIRQDDDPSHTDQDDPPHSSHDDD

Secondary structure (DSSP, 8-state):
----PPPHHHHHHHHHHHHHHHHHHHHHHHHHHHHHHHHHHHHHHHHHHHHHHHHHT-GGGG--TT-S--SEEEEEEETTTTEEEE--S-HHHHHHHHHHHHHHHHHHHHTT---SEEEEEEEE--SSSS---EEEEEESEEETTEEE---TT-TTSPP-